Protein AF-A0A940WC43-F1 (afdb_monomer)

Radius of gyration: 14.69 Å; Cα contacts (8 Å, |Δi|>4): 20; chains: 1; bounding box: 37×28×37 Å

Foldseek 3Di:
DVQVVVVVVVVVVPPVQVVVQVVCCVVVVDGDHDDDDDPPPDDDDPDPDDDDDDPDDD

pLDDT: mean 85.05, std 9.6, range [60.09, 96.56]

Sequence (58 aa):
ADEVAAFDRERRKGGTADTIRKRLAHELGITVDVQLVQKNTIDRSEGKARRVIDNRKL

Mean predicted aligned error: 6.56 Å

Solvent-accessible surface area (backbone atoms only — not comparable to full-atom values): 4048 Å² total; per-residue (Å²): 118,67,66,64,58,50,48,54,56,52,62,69,65,43,59,69,51,52,52,51,36,55,50,48,29,69,76,69,75,44,92,65,90,68,80,91,74,68,86,86,71,69,88,78,61,98,64,89,72,86,87,83,81,87,82,79,89,127

Struct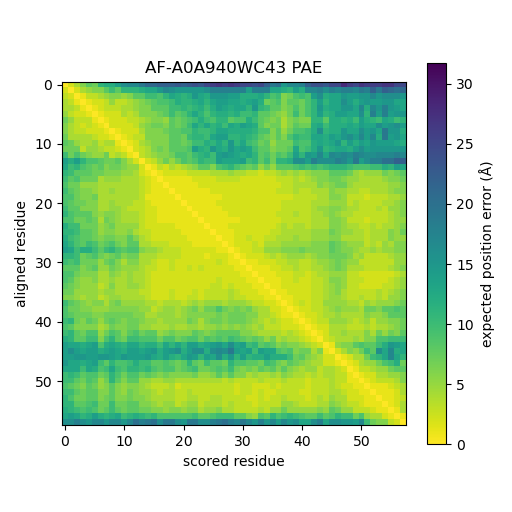ure (mmCIF, N/CA/C/O backbone):
data_AF-A0A940WC43-F1
#
_entry.id   AF-A0A940WC43-F1
#
loop_
_atom_site.group_PDB
_atom_site.id
_atom_site.type_symbol
_atom_site.label_atom_id
_atom_site.label_alt_id
_atom_site.label_comp_id
_atom_site.label_asym_id
_atom_site.label_entity_id
_atom_site.label_seq_id
_atom_site.pdbx_PDB_ins_code
_atom_site.Cartn_x
_atom_site.Cartn_y
_atom_site.Cartn_z
_atom_site.occupancy
_atom_site.B_iso_or_equiv
_atom_site.auth_seq_id
_atom_site.auth_comp_id
_atom_site.auth_asym_id
_atom_site.auth_atom_id
_atom_site.pdbx_PDB_model_num
ATOM 1 N N . ALA A 1 1 ? 9.829 -4.945 -23.038 1.00 60.09 1 ALA A N 1
ATOM 2 C CA . ALA A 1 1 ? 9.899 -6.272 -22.387 1.00 60.09 1 ALA A CA 1
ATOM 3 C C . ALA A 1 1 ? 10.771 -6.232 -21.129 1.00 60.09 1 ALA A C 1
ATOM 5 O O . ALA A 1 1 ? 10.382 -6.808 -20.120 1.00 60.09 1 ALA A O 1
ATOM 6 N N . ASP A 1 2 ? 11.891 -5.503 -21.147 1.00 69.12 2 ASP A N 1
ATOM 7 C CA . ASP A 1 2 ? 12.853 -5.482 -20.034 1.00 69.12 2 ASP A CA 1
ATOM 8 C C . ASP A 1 2 ? 12.372 -4.813 -18.734 1.00 69.12 2 ASP A C 1
ATOM 10 O O . ASP A 1 2 ? 12.703 -5.295 -17.651 1.00 69.12 2 ASP A O 1
ATOM 14 N N . GLU A 1 3 ? 11.556 -3.755 -18.800 1.00 69.38 3 GLU A N 1
ATOM 15 C CA . GLU A 1 3 ? 11.105 -3.027 -17.596 1.00 69.38 3 GLU A CA 1
ATOM 16 C C . 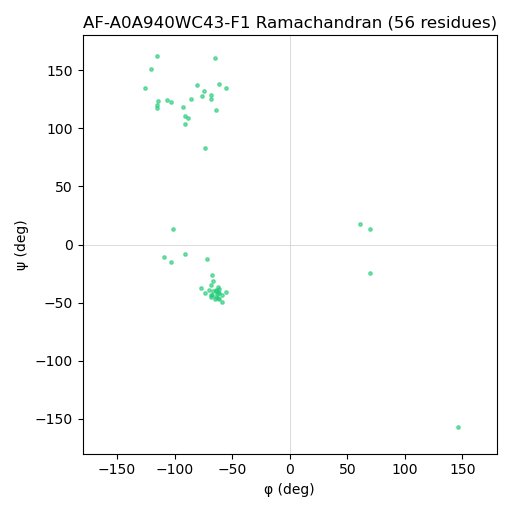GLU A 1 3 ? 10.118 -3.823 -16.728 1.00 69.38 3 GLU A C 1
ATOM 18 O O . GLU A 1 3 ? 10.229 -3.824 -15.502 1.00 69.38 3 GLU A O 1
ATOM 23 N N . VAL A 1 4 ? 9.189 -4.560 -17.348 1.00 73.88 4 VAL A N 1
ATOM 24 C CA . VAL A 1 4 ? 8.215 -5.405 -16.632 1.00 73.88 4 VAL A CA 1
ATOM 25 C C . VAL A 1 4 ? 8.940 -6.520 -15.872 1.00 73.88 4 VAL A C 1
ATOM 27 O O . VAL A 1 4 ? 8.706 -6.723 -14.682 1.00 73.88 4 VAL A O 1
ATOM 30 N N . ALA A 1 5 ? 9.902 -7.177 -16.527 1.00 73.88 5 ALA A N 1
ATOM 31 C CA . ALA A 1 5 ? 10.720 -8.218 -15.911 1.00 73.88 5 ALA A CA 1
ATOM 32 C C . ALA A 1 5 ? 11.644 -7.672 -14.804 1.00 73.88 5 ALA A C 1
ATOM 34 O O . ALA A 1 5 ? 11.936 -8.373 -13.832 1.00 73.88 5 ALA A O 1
ATOM 35 N N . ALA A 1 6 ? 12.112 -6.425 -14.927 1.00 72.88 6 ALA A N 1
ATOM 36 C CA . ALA A 1 6 ? 12.894 -5.761 -13.888 1.00 72.88 6 ALA A CA 1
ATOM 37 C C . ALA A 1 6 ? 12.055 -5.461 -12.636 1.00 72.88 6 ALA A C 1
ATOM 39 O O . ALA A 1 6 ? 12.497 -5.787 -11.531 1.00 72.88 6 ALA A O 1
ATOM 40 N N . PHE A 1 7 ? 10.836 -4.940 -12.802 1.00 75.62 7 PHE A N 1
ATOM 41 C CA . PHE A 1 7 ? 9.920 -4.690 -11.688 1.00 75.62 7 PHE A CA 1
ATOM 42 C C . PHE A 1 7 ? 9.543 -5.979 -10.950 1.00 75.62 7 PHE A C 1
ATOM 44 O O . PHE A 1 7 ? 9.552 -6.007 -9.722 1.00 75.62 7 PHE A O 1
ATOM 51 N N . ASP A 1 8 ? 9.281 -7.074 -11.666 1.00 73.44 8 ASP A N 1
ATOM 52 C CA . ASP A 1 8 ? 8.956 -8.356 -11.030 1.00 73.44 8 ASP A CA 1
ATOM 53 C C . ASP A 1 8 ? 10.110 -8.896 -10.176 1.00 73.44 8 ASP A C 1
ATOM 55 O O . ASP A 1 8 ? 9.892 -9.449 -9.093 1.00 73.44 8 ASP A O 1
ATOM 59 N N . ARG A 1 9 ? 11.359 -8.696 -10.618 1.00 70.88 9 ARG A N 1
ATOM 60 C CA . ARG A 1 9 ? 12.545 -9.020 -9.810 1.00 70.88 9 ARG A CA 1
ATOM 61 C C . ARG A 1 9 ? 12.623 -8.160 -8.552 1.00 70.88 9 ARG A C 1
ATOM 63 O O . ARG A 1 9 ? 12.996 -8.666 -7.497 1.00 70.88 9 ARG A O 1
ATOM 70 N N . GLU A 1 10 ? 12.268 -6.886 -8.644 1.00 70.75 10 GLU A N 1
ATOM 71 C CA . GLU A 1 10 ? 12.292 -5.956 -7.516 1.00 70.75 10 GLU A CA 1
ATOM 72 C C . GLU A 1 10 ? 11.152 -6.210 -6.521 1.00 70.75 10 GLU A C 1
ATOM 74 O O . GLU A 1 10 ? 11.393 -6.287 -5.316 1.00 70.75 10 GLU A O 1
ATOM 79 N N . ARG A 1 11 ? 9.937 -6.488 -7.009 1.00 71.19 11 ARG A N 1
ATOM 80 C CA . ARG A 1 11 ? 8.805 -6.946 -6.192 1.00 71.19 11 ARG A CA 1
ATOM 81 C C . ARG A 1 11 ? 9.170 -8.200 -5.397 1.00 71.19 11 ARG A C 1
ATOM 83 O O . ARG A 1 11 ? 8.838 -8.286 -4.217 1.00 71.19 11 ARG A O 1
ATOM 90 N N . ARG A 1 12 ? 9.893 -9.146 -6.009 1.00 68.62 12 ARG A N 1
ATOM 91 C CA . ARG A 1 12 ? 10.372 -10.368 -5.334 1.00 68.62 12 ARG A CA 1
ATOM 92 C C . ARG A 1 12 ? 11.423 -10.106 -4.253 1.00 68.62 12 ARG A C 1
ATOM 94 O O . ARG A 1 12 ? 11.504 -10.893 -3.317 1.00 68.62 12 ARG A O 1
ATOM 101 N N . LYS A 1 13 ? 12.194 -9.014 -4.333 1.00 68.31 13 LYS A N 1
ATOM 102 C CA . LYS A 1 13 ? 13.170 -8.636 -3.292 1.00 68.31 13 LYS A CA 1
ATOM 103 C C . LYS A 1 13 ? 12.513 -8.123 -1.996 1.00 68.31 13 LYS A C 1
ATOM 105 O O . LYS A 1 13 ? 13.192 -8.047 -0.979 1.00 68.31 13 LYS A O 1
ATOM 110 N N . GLY A 1 14 ? 11.209 -7.818 -2.001 1.00 66.44 14 GLY A N 1
ATOM 111 C CA . GLY A 1 14 ? 10.311 -7.819 -0.830 1.00 66.44 14 GLY A CA 1
ATOM 112 C C . GLY A 1 14 ? 10.484 -6.741 0.254 1.00 66.44 14 GLY A C 1
ATOM 113 O O . GLY A 1 14 ? 9.508 -6.415 0.932 1.00 66.44 14 GLY A O 1
ATOM 114 N N . GLY A 1 15 ? 11.669 -6.147 0.420 1.00 84.75 15 GLY A N 1
ATOM 115 C CA . GLY A 1 15 ? 11.974 -5.276 1.567 1.00 84.75 15 GLY A CA 1
ATOM 116 C C . GLY A 1 15 ? 11.093 -4.024 1.670 1.00 84.75 15 GLY A C 1
ATOM 117 O O . GLY A 1 15 ? 10.662 -3.639 2.760 1.00 84.75 15 GLY A O 1
ATOM 118 N N . THR A 1 16 ? 10.760 -3.412 0.533 1.00 86.88 16 THR A N 1
ATOM 119 C CA . THR A 1 16 ? 9.966 -2.174 0.489 1.00 86.88 16 THR A CA 1
ATOM 120 C C . THR A 1 16 ? 8.525 -2.401 0.945 1.00 86.88 16 THR A C 1
ATOM 122 O O . THR A 1 16 ? 7.995 -1.622 1.736 1.00 86.88 16 THR A O 1
ATOM 125 N N . ALA A 1 17 ? 7.893 -3.488 0.491 1.00 89.00 17 ALA A N 1
ATOM 126 C CA . ALA A 1 17 ? 6.515 -3.808 0.859 1.00 89.00 17 ALA A CA 1
ATOM 127 C C . ALA A 1 17 ? 6.392 -4.146 2.354 1.00 89.00 17 ALA A C 1
ATOM 129 O O . ALA A 1 17 ? 5.460 -3.685 3.011 1.00 89.00 17 ALA A O 1
ATOM 130 N N . ASP A 1 18 ? 7.359 -4.888 2.905 1.00 90.50 18 ASP A N 1
ATOM 131 C CA . ASP A 1 18 ? 7.390 -5.231 4.332 1.00 90.50 18 ASP A CA 1
ATOM 132 C C . ASP A 1 18 ? 7.538 -3.990 5.221 1.00 90.50 18 ASP A C 1
ATOM 134 O O . ASP A 1 18 ? 6.821 -3.843 6.211 1.00 90.50 18 ASP A O 1
ATOM 138 N N . THR A 1 19 ? 8.409 -3.057 4.830 1.00 92.88 19 THR A N 1
ATOM 139 C CA . THR A 1 19 ? 8.611 -1.800 5.564 1.00 92.88 19 THR A CA 1
ATOM 140 C C . THR A 1 19 ? 7.330 -0.966 5.605 1.00 92.88 19 THR A C 1
ATOM 142 O O . THR A 1 19 ? 6.92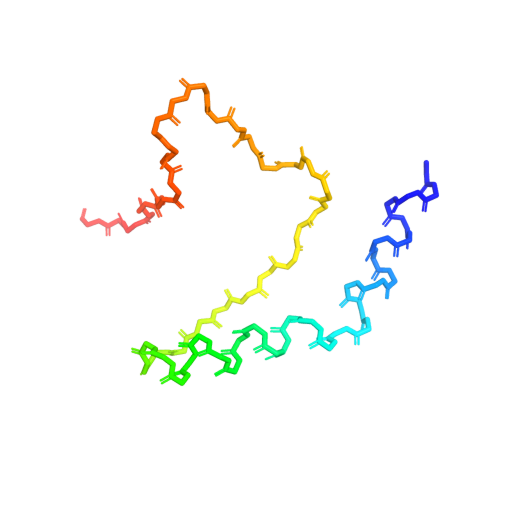7 -0.500 6.671 1.00 92.88 19 THR A O 1
ATOM 145 N N . ILE A 1 20 ? 6.654 -0.815 4.460 1.00 93.25 20 ILE A N 1
ATOM 146 C CA . ILE A 1 20 ? 5.388 -0.072 4.373 1.00 93.25 20 ILE A CA 1
ATOM 147 C C . ILE A 1 20 ? 4.316 -0.750 5.228 1.00 93.25 20 ILE A C 1
ATOM 149 O O . ILE A 1 20 ? 3.644 -0.079 6.008 1.00 93.25 20 ILE A O 1
ATOM 153 N N . ARG A 1 21 ? 4.190 -2.079 5.138 1.00 93.50 21 ARG A N 1
ATOM 154 C CA . ARG A 1 21 ? 3.232 -2.850 5.938 1.00 93.50 21 ARG A CA 1
ATOM 155 C C . ARG A 1 21 ? 3.460 -2.665 7.438 1.00 93.50 21 ARG A C 1
ATOM 157 O O . ARG A 1 21 ? 2.510 -2.367 8.155 1.00 93.50 21 ARG A O 1
ATOM 164 N N . LYS A 1 22 ? 4.704 -2.808 7.912 1.00 94.00 22 LYS A N 1
ATOM 165 C CA . LYS A 1 22 ? 5.064 -2.629 9.331 1.00 94.00 22 LYS A CA 1
ATOM 166 C C . LYS A 1 22 ? 4.715 -1.231 9.828 1.00 94.00 22 LYS A C 1
ATOM 168 O O . LYS A 1 22 ? 4.144 -1.088 10.905 1.00 94.00 22 LYS A O 1
ATOM 173 N N . ARG A 1 23 ? 5.018 -0.210 9.026 1.00 95.81 23 ARG A N 1
ATOM 174 C CA . ARG A 1 23 ? 4.718 1.180 9.363 1.00 95.81 23 ARG A CA 1
ATOM 175 C C . ARG A 1 23 ? 3.213 1.444 9.439 1.00 95.81 23 ARG A C 1
ATOM 177 O O . ARG A 1 23 ? 2.759 2.019 10.421 1.00 95.81 23 ARG A O 1
ATOM 184 N N . LEU A 1 24 ? 2.443 0.984 8.450 1.00 95.38 24 LEU A N 1
ATOM 185 C CA . LEU A 1 24 ? 0.983 1.140 8.442 1.00 95.38 24 LEU A CA 1
ATOM 186 C C . LEU A 1 24 ? 0.324 0.417 9.621 1.00 95.38 24 LEU A C 1
ATOM 188 O O . LEU A 1 24 ? -0.565 0.980 10.252 1.00 95.38 24 LEU A O 1
ATOM 192 N N . ALA A 1 25 ? 0.790 -0.789 9.954 1.00 94.75 25 ALA A N 1
ATOM 193 C CA . ALA A 1 25 ? 0.292 -1.529 11.109 1.00 94.75 25 ALA A CA 1
ATOM 194 C C . ALA A 1 25 ? 0.584 -0.807 12.433 1.00 94.75 25 ALA A C 1
ATOM 196 O O . ALA A 1 25 ? -0.278 -0.763 13.304 1.00 94.75 25 ALA A O 1
ATOM 197 N N . HIS A 1 26 ? 1.769 -0.204 12.572 1.00 96.06 26 HIS A N 1
ATOM 198 C CA . HIS A 1 26 ? 2.137 0.571 13.757 1.00 96.06 26 HIS A CA 1
ATOM 199 C C . HIS A 1 26 ? 1.328 1.871 13.890 1.00 96.06 26 HIS A C 1
ATOM 201 O O . HIS A 1 26 ? 0.889 2.208 14.983 1.00 96.06 26 HIS A O 1
ATOM 207 N N . GLU A 1 27 ? 1.127 2.610 12.795 1.00 96.56 27 GLU A N 1
ATOM 208 C CA . GLU A 1 27 ? 0.431 3.904 12.828 1.00 96.56 27 GLU A CA 1
ATOM 209 C C . GLU A 1 27 ? -1.095 3.765 12.949 1.00 96.56 27 GLU A C 1
ATOM 211 O O . GLU A 1 27 ? -1.727 4.566 13.632 1.00 96.56 27 GLU A O 1
ATOM 216 N N . LEU A 1 28 ? -1.694 2.768 12.289 1.00 94.81 28 LEU A N 1
ATOM 217 C CA . LEU A 1 28 ? -3.153 2.608 12.220 1.00 94.81 28 LEU A CA 1
ATOM 218 C C . LEU A 1 28 ? -3.697 1.515 13.149 1.00 94.81 28 LEU A C 1
ATOM 220 O O . LEU A 1 28 ? -4.905 1.451 13.362 1.00 94.81 28 LEU A O 1
ATOM 224 N N . GLY A 1 29 ? -2.843 0.629 13.670 1.00 95.12 29 GLY A N 1
ATOM 225 C CA . GLY A 1 29 ? -3.256 -0.480 14.536 1.00 95.12 29 GLY A CA 1
ATOM 226 C C . GLY A 1 29 ? -4.043 -1.589 13.827 1.00 95.12 29 GLY A C 1
ATOM 227 O O . GLY A 1 29 ? -4.649 -2.426 14.492 1.00 95.12 29 GLY A O 1
ATOM 228 N N . ILE A 1 30 ? -4.053 -1.612 12.490 1.00 95.06 30 ILE A N 1
ATOM 229 C CA . ILE A 1 30 ? -4.756 -2.614 11.677 1.00 95.06 30 ILE A CA 1
ATOM 230 C C . ILE A 1 30 ? -3.786 -3.371 10.772 1.00 95.06 30 ILE A C 1
ATOM 232 O O . ILE A 1 30 ? -2.769 -2.837 10.327 1.00 95.06 30 ILE A O 1
ATOM 236 N N . THR A 1 31 ? -4.111 -4.623 10.460 1.00 93.25 31 THR A N 1
ATOM 237 C CA . THR A 1 31 ? -3.379 -5.384 9.444 1.00 93.25 31 THR A CA 1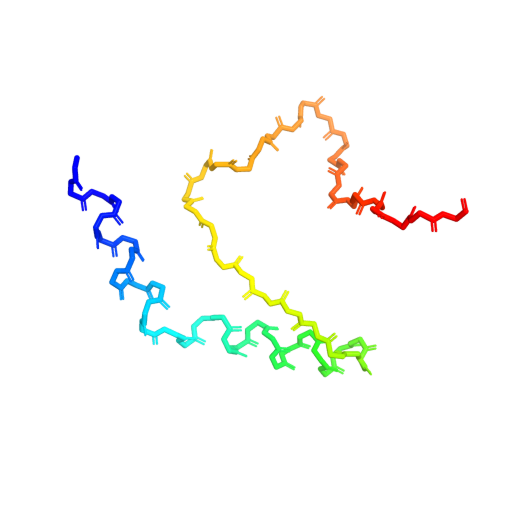
ATOM 238 C C . THR A 1 31 ? -3.791 -4.906 8.053 1.00 93.25 31 THR A C 1
ATOM 240 O O . THR A 1 31 ? -4.978 -4.846 7.742 1.00 93.25 31 THR A O 1
ATOM 243 N N . VAL A 1 32 ? -2.807 -4.557 7.219 1.00 93.31 32 VAL A N 1
ATOM 244 C CA . VAL A 1 32 ? -3.019 -4.045 5.857 1.00 93.31 32 VAL A CA 1
ATOM 245 C C . VAL A 1 32 ? -2.229 -4.886 4.861 1.00 93.31 32 VAL A C 1
ATOM 247 O O . VAL A 1 32 ? -1.036 -5.132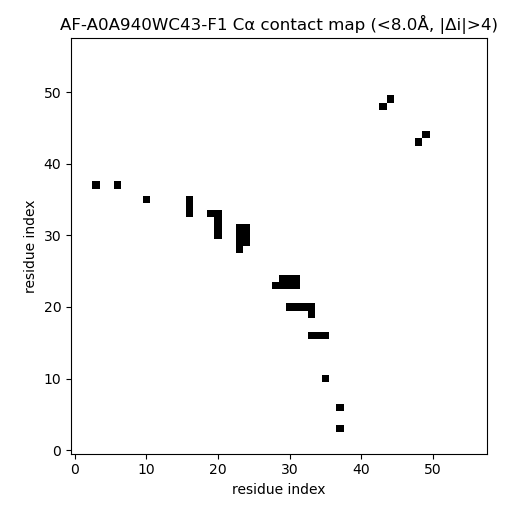 5.062 1.00 93.31 32 VAL A O 1
ATOM 250 N N . ASP A 1 33 ? -2.875 -5.257 3.759 1.00 92.25 33 ASP A N 1
ATOM 251 C CA . ASP A 1 33 ? -2.216 -5.881 2.615 1.00 92.25 33 ASP A CA 1
ATOM 252 C C . ASP A 1 33 ? -1.656 -4.816 1.667 1.00 92.25 33 ASP A C 1
ATOM 254 O O . ASP A 1 33 ? -2.366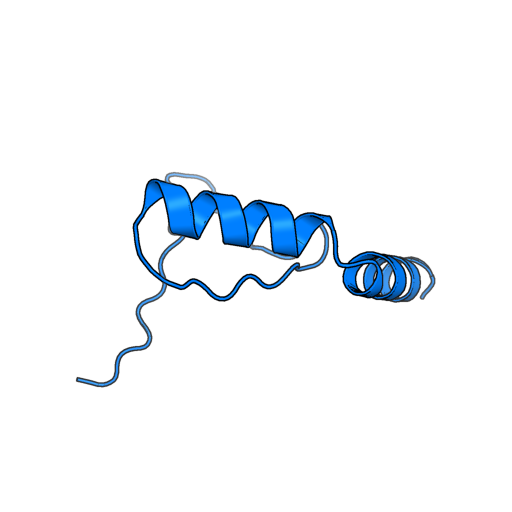 -3.924 1.201 1.00 92.25 33 ASP A O 1
ATOM 258 N N . VAL A 1 34 ? -0.356 -4.907 1.374 1.00 91.56 34 VAL A N 1
ATOM 259 C CA . VAL A 1 34 ? 0.367 -3.935 0.542 1.00 91.56 34 VAL A CA 1
ATOM 260 C C . VAL A 1 34 ? 0.841 -4.607 -0.739 1.00 91.56 34 VAL A C 1
ATOM 262 O O . VAL A 1 34 ? 1.655 -5.530 -0.706 1.00 91.56 34 VAL A O 1
ATOM 265 N N . GLN A 1 35 ? 0.382 -4.093 -1.879 1.00 89.50 35 GLN A N 1
ATOM 266 C CA . GLN A 1 35 ? 0.816 -4.532 -3.200 1.00 89.50 35 GLN A CA 1
ATOM 267 C C . GLN A 1 35 ? 1.565 -3.415 -3.931 1.00 89.50 35 GLN A C 1
ATOM 269 O O . GLN A 1 35 ? 1.022 -2.339 -4.173 1.00 89.50 35 GLN A O 1
ATOM 274 N N . LEU A 1 36 ? 2.804 -3.699 -4.339 1.00 89.88 36 LEU A N 1
ATOM 275 C CA . LEU A 1 36 ? 3.555 -2.816 -5.227 1.00 89.88 36 LEU A CA 1
ATOM 276 C C . LEU A 1 36 ? 3.013 -2.935 -6.655 1.00 89.88 36 LEU A C 1
ATOM 278 O O . LEU A 1 36 ? 2.850 -4.042 -7.180 1.00 89.88 36 LEU A O 1
ATOM 282 N N . VAL A 1 37 ? 2.782 -1.785 -7.279 1.00 89.00 37 VAL A N 1
ATOM 283 C CA . VAL A 1 37 ? 2.399 -1.650 -8.688 1.00 89.00 37 VAL A CA 1
ATOM 284 C C . VAL A 1 37 ? 3.501 -0.931 -9.457 1.00 89.00 37 VAL A C 1
ATOM 286 O O . VAL A 1 37 ? 4.376 -0.299 -8.859 1.00 89.00 37 VAL A O 1
ATOM 289 N N . GLN A 1 38 ? 3.475 -1.051 -10.780 1.00 85.94 38 GLN A N 1
ATOM 290 C CA . GLN A 1 38 ? 4.472 -0.427 -11.635 1.00 85.94 38 GLN A CA 1
ATOM 291 C C . GLN A 1 38 ? 4.401 1.103 -11.572 1.00 85.94 38 GLN A C 1
ATOM 293 O O . GLN A 1 38 ? 3.411 1.720 -11.164 1.00 85.94 38 GLN A O 1
ATOM 298 N N . LYS A 1 39 ? 5.498 1.737 -11.986 1.00 86.00 39 LYS A N 1
ATOM 299 C CA . LYS A 1 39 ? 5.572 3.191 -12.065 1.00 86.00 39 LYS A CA 1
ATOM 300 C C . LYS A 1 39 ? 4.521 3.706 -13.054 1.00 86.00 39 LYS A C 1
ATOM 302 O O . LYS A 1 39 ? 4.361 3.154 -14.133 1.00 86.00 39 LYS A O 1
ATOM 307 N N . ASN A 1 40 ? 3.846 4.795 -12.687 1.00 85.44 40 ASN A N 1
ATOM 308 C CA . ASN A 1 40 ? 2.865 5.500 -13.522 1.00 85.44 40 ASN A CA 1
ATOM 309 C C . ASN A 1 40 ? 1.631 4.681 -13.955 1.00 85.44 40 ASN A C 1
ATOM 311 O O . ASN A 1 40 ? 0.927 5.118 -14.854 1.00 85.44 40 ASN A O 1
ATOM 315 N N . THR A 1 41 ? 1.317 3.551 -13.309 1.00 87.50 41 THR A N 1
ATOM 316 C CA . THR A 1 41 ? 0.101 2.773 -13.634 1.00 87.50 41 THR A CA 1
ATOM 317 C C . THR A 1 41 ? -1.132 3.165 -12.825 1.00 87.50 41 THR A C 1
ATOM 319 O O . THR A 1 41 ? -2.214 2.646 -13.070 1.00 87.50 41 THR A O 1
ATOM 322 N N . ILE A 1 42 ? -0.977 4.025 -11.815 1.00 87.62 42 ILE A N 1
ATOM 323 C CA . ILE A 1 42 ? -2.107 4.579 -11.064 1.00 87.62 42 ILE A CA 1
ATOM 324 C C . ILE A 1 42 ? -2.494 5.894 -11.727 1.00 87.62 42 ILE A C 1
ATOM 326 O O . ILE A 1 42 ? -1.687 6.832 -11.726 1.00 87.62 42 ILE A O 1
ATOM 330 N N . ASP A 1 43 ? -3.725 5.962 -12.231 1.00 84.94 43 ASP A N 1
ATOM 331 C CA . ASP A 1 43 ? -4.270 7.169 -12.844 1.00 84.94 43 ASP A CA 1
ATOM 332 C C . ASP A 1 43 ? -4.188 8.363 -11.891 1.00 84.94 43 ASP A C 1
ATOM 334 O O . ASP A 1 43 ? -4.491 8.292 -10.692 1.00 84.94 43 ASP A O 1
ATOM 338 N N . ARG A 1 44 ? -3.738 9.490 -12.438 1.00 84.44 44 ARG A N 1
ATOM 339 C CA . ARG A 1 44 ? -3.622 10.755 -11.719 1.00 84.44 44 ARG A CA 1
ATOM 340 C C . ARG A 1 44 ? -4.776 11.644 -12.154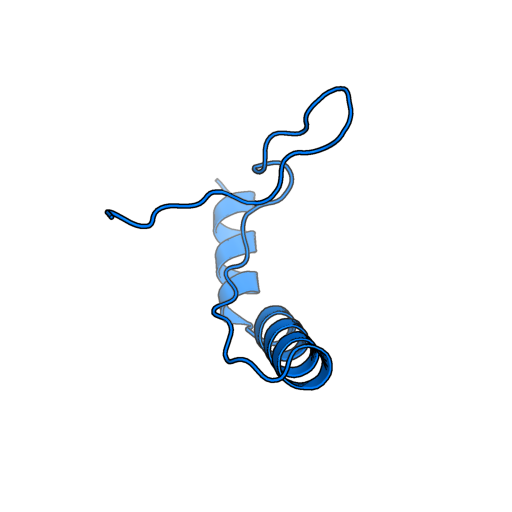 1.0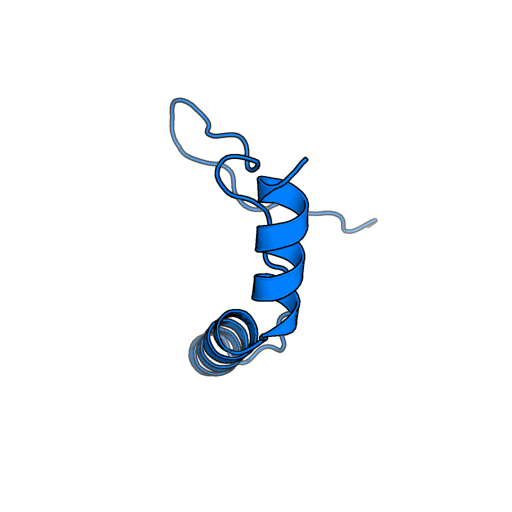0 84.44 44 ARG A C 1
ATOM 342 O O . ARG A 1 44 ? -4.932 11.922 -13.333 1.00 84.44 44 ARG A O 1
ATOM 349 N N . SER A 1 45 ? -5.580 12.091 -11.198 1.00 81.88 45 SER A N 1
ATOM 350 C CA . SER A 1 45 ? -6.640 13.063 -11.462 1.00 81.88 45 SER A CA 1
ATOM 351 C C . SER A 1 45 ? -6.073 14.482 -11.515 1.00 81.88 45 SER A C 1
ATOM 353 O O . SER A 1 45 ? -5.319 14.866 -10.616 1.00 81.88 45 SER A O 1
ATOM 355 N N . GLU A 1 46 ? -6.516 15.290 -12.475 1.00 7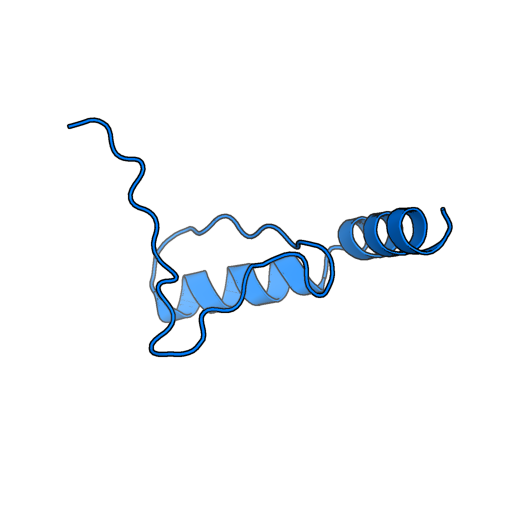3.62 46 GLU A N 1
ATOM 356 C CA . GLU A 1 46 ? -6.316 16.743 -12.481 1.00 73.62 46 GLU A CA 1
ATOM 357 C C . GLU A 1 46 ? -7.236 17.389 -11.426 1.00 73.62 46 GLU A C 1
ATOM 359 O O . GLU A 1 46 ? -8.366 17.781 -11.698 1.00 73.62 46 GLU A O 1
ATOM 364 N N . GLY A 1 47 ? -6.805 17.396 -10.160 1.00 82.69 47 GLY A N 1
ATOM 365 C CA . GLY A 1 47 ? -7.584 17.933 -9.038 1.00 82.69 47 GLY A CA 1
ATOM 366 C C . GLY A 1 47 ? -7.362 17.178 -7.726 1.00 82.69 47 GLY A C 1
ATOM 367 O O . GLY A 1 47 ? -6.342 16.514 -7.528 1.00 82.69 47 GLY A O 1
ATOM 368 N N . LYS A 1 48 ? -8.324 17.264 -6.793 1.00 84.56 48 LYS A N 1
ATOM 369 C CA . LYS A 1 48 ? -8.267 16.500 -5.534 1.00 84.56 48 LYS A CA 1
ATOM 370 C C . LYS A 1 48 ? -8.338 15.001 -5.834 1.00 84.56 48 LYS A C 1
ATOM 372 O O . LYS A 1 48 ? -9.357 14.497 -6.295 1.00 84.56 48 LYS A O 1
ATOM 377 N N . ALA A 1 49 ? -7.262 14.289 -5.520 1.00 86.88 49 ALA A N 1
ATOM 378 C CA . ALA A 1 49 ? -7.159 12.863 -5.800 1.00 86.88 49 ALA A CA 1
ATOM 379 C C . ALA A 1 49 ? -8.118 12.016 -4.948 1.00 86.88 49 ALA A C 1
ATOM 381 O O . ALA A 1 49 ? -8.060 12.039 -3.715 1.00 86.88 49 ALA A O 1
ATOM 382 N N . ARG A 1 50 ? -8.942 11.201 -5.617 1.00 87.31 50 ARG A N 1
ATOM 383 C CA . ARG A 1 50 ? -9.773 10.152 -5.006 1.00 87.31 50 ARG A CA 1
ATOM 384 C C . ARG A 1 50 ? -8.955 8.858 -4.924 1.00 87.31 50 ARG A C 1
ATOM 386 O O . ARG A 1 50 ? -8.659 8.264 -5.950 1.00 87.31 50 ARG A O 1
ATOM 393 N N . ARG A 1 51 ? -8.552 8.446 -3.714 1.00 89.94 51 ARG A N 1
ATOM 394 C CA . ARG A 1 51 ? -7.666 7.277 -3.487 1.00 89.94 51 ARG A CA 1
ATOM 395 C C . ARG A 1 51 ? -8.352 6.062 -2.860 1.00 89.94 51 ARG A C 1
ATOM 397 O O . ARG A 1 51 ? -7.743 5.003 -2.788 1.00 89.94 51 ARG A O 1
ATOM 404 N N . VAL A 1 52 ? -9.581 6.227 -2.375 1.00 90.81 52 VAL A N 1
ATOM 405 C CA . VAL A 1 52 ? -10.323 5.182 -1.664 1.00 90.81 52 VAL A CA 1
ATOM 406 C C . VAL A 1 52 ? -11.421 4.661 -2.576 1.00 90.81 52 VAL A C 1
ATOM 408 O O . VAL A 1 52 ? -12.244 5.438 -3.062 1.00 90.81 52 VAL A O 1
ATOM 411 N N . ILE A 1 53 ? -11.410 3.352 -2.798 1.00 90.94 53 ILE A N 1
ATOM 412 C CA . ILE A 1 53 ? -12.448 2.619 -3.518 1.00 90.94 53 ILE A CA 1
ATOM 413 C C . ILE A 1 53 ? -13.088 1.683 -2.500 1.00 90.94 53 ILE A C 1
ATOM 415 O O . ILE A 1 53 ? -12.410 0.823 -1.940 1.00 90.94 53 ILE A O 1
ATOM 419 N N . ASP A 1 54 ? -14.376 1.878 -2.236 1.00 94.31 54 ASP A N 1
ATOM 420 C CA . ASP A 1 54 ? -15.142 1.002 -1.358 1.00 94.31 54 ASP A CA 1
ATOM 421 C C . ASP A 1 54 ? -15.790 -0.111 -2.186 1.00 94.31 54 ASP A C 1
ATOM 423 O O . ASP A 1 54 ? -16.686 0.146 -2.985 1.00 94.31 54 ASP A O 1
ATOM 427 N N . ASN A 1 55 ? -15.302 -1.340 -2.011 1.00 93.94 55 ASN A N 1
ATOM 428 C CA . ASN A 1 55 ? -15.797 -2.528 -2.710 1.00 93.94 55 ASN A CA 1
ATOM 429 C C . ASN A 1 55 ? -16.728 -3.388 -1.836 1.00 93.94 55 ASN A C 1
ATOM 431 O O . ASN A 1 55 ? -16.978 -4.551 -2.163 1.00 93.94 55 ASN A O 1
ATOM 435 N N . ARG A 1 56 ? -17.210 -2.870 -0.699 1.00 94.88 56 ARG A N 1
ATOM 436 C CA . ARG A 1 56 ? -18.125 -3.610 0.180 1.00 94.88 56 ARG A CA 1
ATOM 437 C C . ARG A 1 56 ? -19.477 -3.794 -0.518 1.00 94.88 56 ARG A C 1
ATOM 439 O O . ARG A 1 56 ? -20.065 -2.831 -0.999 1.00 94.88 56 ARG A O 1
ATOM 446 N N . LYS A 1 57 ? -19.973 -5.035 -0.568 1.00 91.00 57 LYS A N 1
ATOM 447 C CA . LYS A 1 57 ? -21.350 -5.350 -0.982 1.00 91.00 57 LYS A CA 1
ATOM 448 C C . LYS A 1 57 ? -22.210 -5.351 0.278 1.00 91.00 57 LYS A C 1
ATOM 450 O O . LYS A 1 57 ? -22.079 -6.273 1.081 1.00 91.00 57 LYS A O 1
ATOM 455 N N . LEU A 1 58 ? -22.982 -4.288 0.474 1.00 76.94 58 LEU A N 1
ATOM 456 C CA . LEU A 1 58 ? -23.905 -4.118 1.598 1.00 76.94 58 LEU A CA 1
ATOM 457 C C . LEU A 1 58 ? -25.332 -4.444 1.164 1.00 76.94 58 LEU A C 1
ATOM 459 O O . LEU A 1 58 ? -25.656 -4.139 -0.007 1.00 76.94 58 LEU A O 1
#

Secondary structure (DSSP, 8-state):
-HHHHHHHHHHHH-HHHHHHHHHHHHHHSS--------TT-SPPPSSS----------